Protein AF-A0A9C7SDF9-F1 (afdb_monomer_lite)

Structure (mmCIF, N/CA/C/O backbone):
data_AF-A0A9C7SDF9-F1
#
_entry.id   AF-A0A9C7SDF9-F1
#
loop_
_atom_site.group_PDB
_atom_site.id
_atom_site.type_symbol
_atom_site.label_atom_id
_atom_site.label_alt_id
_atom_site.label_comp_id
_atom_site.label_asym_id
_atom_site.label_entity_id
_atom_site.label_seq_id
_atom_site.pdbx_PDB_ins_code
_atom_site.Cartn_x
_atom_site.Cartn_y
_atom_site.Cartn_z
_atom_site.occupancy
_atom_site.B_iso_or_equiv
_atom_site.auth_seq_id
_atom_site.auth_comp_id
_atom_site.auth_asym_id
_atom_site.auth_atom_id
_atom_site.pdbx_PDB_model_num
ATOM 1 N N . MET A 1 1 ? -0.429 -31.902 -6.327 1.00 34.62 1 MET A N 1
ATOM 2 C CA . MET A 1 1 ? -0.977 -31.763 -4.962 1.00 34.62 1 MET A CA 1
ATOM 3 C C . MET A 1 1 ? 0.004 -30.921 -4.172 1.00 34.62 1 MET A C 1
ATOM 5 O O . MET A 1 1 ? 1.010 -31.463 -3.760 1.00 34.62 1 MET A O 1
ATOM 9 N N . ASN A 1 2 ? -0.241 -29.618 -4.047 1.00 29.20 2 ASN A N 1
ATOM 10 C CA . ASN A 1 2 ? 0.398 -28.769 -3.043 1.00 29.20 2 ASN A CA 1
ATOM 11 C C . ASN A 1 2 ? -0.718 -27.907 -2.462 1.00 29.20 2 ASN A C 1
ATOM 13 O O . ASN A 1 2 ? -1.191 -26.970 -3.102 1.00 29.20 2 ASN A O 1
ATOM 17 N N . SER A 1 3 ? -1.192 -28.321 -1.292 1.00 38.38 3 SER A N 1
ATOM 18 C CA . SER A 1 3 ? -2.072 -27.544 -0.436 1.00 38.38 3 SER A CA 1
ATOM 19 C C . SER A 1 3 ? -1.305 -26.312 0.042 1.00 38.38 3 SER A C 1
ATOM 21 O O . SER A 1 3 ? -0.422 -26.434 0.884 1.00 38.38 3 SER A O 1
ATOM 23 N N . SER A 1 4 ? -1.627 -25.133 -0.479 1.00 36.91 4 SER A N 1
ATOM 24 C CA . SER A 1 4 ? -1.441 -23.896 0.280 1.00 36.91 4 SER A CA 1
ATOM 25 C C . SER A 1 4 ? -2.820 -23.476 0.741 1.00 36.91 4 SER A C 1
ATOM 27 O O . SER A 1 4 ? -3.543 -22.778 0.036 1.00 36.91 4 SER A O 1
ATOM 29 N N . SER A 1 5 ? -3.202 -23.997 1.903 1.00 43.19 5 SER A N 1
ATOM 30 C CA . SER A 1 5 ? -4.326 -23.495 2.675 1.00 43.19 5 SER A CA 1
ATOM 31 C C . SER A 1 5 ? -4.078 -22.006 2.926 1.00 43.19 5 SER A C 1
ATOM 33 O O . SER A 1 5 ? -3.200 -21.652 3.707 1.00 43.19 5 SER A O 1
ATOM 35 N N . SER A 1 6 ? -4.796 -21.133 2.214 1.00 47.28 6 SER A N 1
ATOM 36 C CA . SER A 1 6 ? -4.956 -19.734 2.621 1.00 47.28 6 SER A CA 1
ATOM 37 C C . SER A 1 6 ? -5.864 -19.774 3.843 1.00 47.28 6 SER A C 1
ATOM 39 O O . SER A 1 6 ? -7.090 -19.743 3.729 1.00 47.28 6 SER A O 1
ATOM 41 N N . GLU A 1 7 ? -5.274 -20.025 5.008 1.00 53.09 7 GLU A N 1
ATOM 42 C CA . GLU A 1 7 ? -6.000 -19.984 6.269 1.00 53.09 7 GLU A CA 1
ATOM 43 C C . GLU A 1 7 ? -6.370 -18.524 6.516 1.00 53.09 7 GLU A C 1
ATOM 45 O O . GLU A 1 7 ? -5.522 -17.691 6.836 1.00 53.09 7 GLU A O 1
ATOM 50 N N . LYS A 1 8 ? -7.643 -18.197 6.274 1.00 59.53 8 LYS A N 1
ATOM 51 C CA . LYS A 1 8 ? -8.212 -16.912 6.668 1.00 59.53 8 LYS A CA 1
ATOM 52 C C . LYS A 1 8 ? -7.912 -16.692 8.146 1.00 59.53 8 LYS A C 1
ATOM 54 O O . LYS A 1 8 ? -8.152 -17.584 8.956 1.00 59.53 8 LYS A O 1
ATOM 59 N N . ILE A 1 9 ? -7.437 -15.497 8.481 1.00 61.38 9 ILE A N 1
ATOM 60 C CA . ILE A 1 9 ? -7.146 -15.138 9.870 1.00 61.38 9 ILE A CA 1
ATOM 61 C C . ILE A 1 9 ? -8.455 -15.030 10.667 1.00 61.38 9 ILE A C 1
ATOM 63 O O . ILE A 1 9 ? -8.559 -15.642 11.725 1.00 61.38 9 ILE A O 1
ATOM 67 N N . ALA A 1 10 ? -9.470 -14.364 10.098 1.00 63.19 10 ALA A N 1
ATOM 68 C CA . ALA A 1 10 ? -10.839 -14.364 10.600 1.00 63.19 10 ALA A CA 1
ATOM 69 C C . ALA A 1 10 ? -11.791 -14.930 9.542 1.00 63.19 10 ALA A C 1
ATOM 71 O O . ALA A 1 10 ? -11.832 -14.467 8.401 1.00 63.19 10 ALA A O 1
ATOM 72 N N . ASP A 1 11 ? -12.644 -15.886 9.907 1.00 65.50 11 ASP A N 1
ATOM 73 C CA . ASP A 1 11 ? -13.778 -16.260 9.052 1.00 65.50 11 ASP A CA 1
ATOM 74 C C . ASP A 1 11 ? -14.954 -15.295 9.289 1.00 65.50 11 ASP A C 1
ATOM 76 O O . ASP A 1 11 ? -15.972 -15.635 9.893 1.00 65.50 11 ASP A O 1
ATOM 80 N N . LEU A 1 12 ? -14.768 -14.032 8.891 1.00 69.38 12 LEU A N 1
ATOM 81 C CA . LEU A 1 12 ? -15.756 -12.958 9.040 1.00 69.38 12 LEU A CA 1
ATOM 82 C C . LEU A 1 12 ? -16.343 -12.581 7.674 1.00 69.38 12 LEU A C 1
ATOM 84 O O . LEU A 1 12 ? -15.624 -12.163 6.767 1.00 69.38 12 LEU A O 1
ATOM 88 N N . SER A 1 13 ? -17.665 -12.709 7.525 1.00 75.75 13 SER A N 1
ATOM 89 C CA . SER A 1 13 ? -18.387 -12.272 6.322 1.00 75.75 13 SER A CA 1
ATOM 90 C C . SER A 1 13 ? -18.689 -10.769 6.357 1.00 75.75 13 SER A C 1
ATOM 92 O O . SER A 1 13 ? -18.748 -10.160 7.429 1.00 75.75 13 SER A O 1
ATOM 94 N N . PHE A 1 14 ? -18.966 -10.165 5.197 1.00 78.81 14 PHE A N 1
ATOM 95 C CA . PHE A 1 14 ? -19.393 -8.760 5.121 1.00 78.81 14 PHE A CA 1
ATOM 96 C C . PHE A 1 14 ? -20.632 -8.462 5.978 1.00 78.81 14 PHE A C 1
ATOM 98 O O . PHE A 1 14 ? -20.685 -7.423 6.634 1.00 78.81 14 PHE A O 1
ATOM 105 N N . ASP A 1 15 ? -21.586 -9.392 6.053 1.00 81.50 15 ASP A N 1
ATOM 106 C CA . ASP A 1 15 ? -22.775 -9.240 6.899 1.00 81.50 15 ASP A CA 1
ATOM 107 C C . ASP A 1 15 ? -22.409 -9.127 8.380 1.00 81.50 15 ASP A C 1
ATOM 109 O O . ASP A 1 15 ? -22.979 -8.312 9.105 1.00 81.50 15 ASP A O 1
ATOM 113 N N . THR A 1 16 ? -21.410 -9.892 8.833 1.00 82.00 16 THR A N 1
ATOM 114 C CA . THR A 1 16 ? -20.935 -9.797 10.219 1.00 82.00 16 THR A CA 1
ATOM 115 C C . THR A 1 16 ? -20.231 -8.468 10.492 1.00 82.00 16 THR A C 1
ATOM 117 O O . THR A 1 16 ? -20.453 -7.881 11.552 1.00 82.00 16 THR A O 1
ATOM 120 N N . LEU A 1 17 ? -19.463 -7.935 9.535 1.00 84.44 17 LEU A N 1
ATOM 121 C CA . LEU A 1 17 ? -18.772 -6.643 9.664 1.00 84.44 17 LEU A CA 1
ATOM 122 C C . LEU A 1 17 ? -19.727 -5.446 9.722 1.00 84.44 17 LEU A C 1
ATOM 124 O O . LEU A 1 17 ? -19.402 -4.441 10.350 1.00 84.44 17 LEU A O 1
ATOM 128 N N . ASN A 1 18 ? -20.926 -5.574 9.150 1.00 86.31 18 ASN A N 1
ATOM 129 C CA . ASN A 1 18 ? -21.991 -4.573 9.272 1.00 86.31 18 ASN A CA 1
ATOM 130 C C . ASN A 1 18 ? -22.634 -4.534 10.671 1.00 86.31 18 ASN A C 1
ATOM 132 O O . ASN A 1 18 ? -23.515 -3.714 10.929 1.00 86.31 18 ASN A O 1
ATOM 136 N N . THR A 1 19 ? -22.197 -5.395 11.594 1.00 90.56 19 THR A N 1
ATOM 137 C CA . THR A 1 19 ? -22.640 -5.388 12.990 1.00 90.56 19 THR A CA 1
ATOM 138 C C . THR A 1 19 ? -21.538 -4.884 13.916 1.00 90.56 19 THR A C 1
ATOM 140 O O . THR A 1 19 ? -20.354 -5.153 13.721 1.00 90.56 19 THR A O 1
ATOM 143 N N . VAL A 1 20 ? -21.931 -4.220 15.006 1.00 91.06 20 VAL A N 1
ATOM 144 C CA . VAL A 1 20 ? -20.990 -3.774 16.051 1.00 91.06 20 VAL A CA 1
ATOM 145 C C . VAL A 1 20 ? -20.204 -4.951 16.639 1.00 91.06 20 VAL A C 1
ATOM 147 O O . VAL A 1 20 ? -19.027 -4.812 16.962 1.00 91.06 20 VAL A O 1
ATOM 150 N N . VAL A 1 21 ? -20.847 -6.113 16.788 1.00 89.56 21 VAL A N 1
ATOM 151 C CA . VAL A 1 21 ? -20.219 -7.316 17.350 1.00 89.56 21 VAL A CA 1
ATOM 152 C C . VAL A 1 21 ? -19.151 -7.859 16.405 1.00 89.56 21 VAL A C 1
ATOM 154 O O . VAL A 1 21 ? -18.030 -8.111 16.844 1.00 89.56 21 VAL A O 1
ATOM 157 N N . GLY A 1 22 ? -19.465 -7.994 15.115 1.00 88.50 22 GLY A N 1
ATOM 158 C CA . GLY A 1 22 ? -18.497 -8.477 14.134 1.00 88.50 22 GLY A CA 1
ATOM 159 C C . GLY A 1 22 ? -17.343 -7.503 13.928 1.00 88.50 22 GLY A C 1
ATOM 160 O O . GLY A 1 22 ? -16.199 -7.943 13.883 1.00 88.50 22 GLY A O 1
ATOM 161 N N . LEU A 1 23 ? -17.599 -6.189 13.924 1.00 89.06 23 LEU A N 1
ATOM 162 C CA . LEU A 1 23 ? -16.530 -5.192 13.831 1.00 89.06 23 LEU A CA 1
ATOM 163 C C . LEU A 1 23 ? -15.606 -5.213 15.058 1.00 89.06 23 LEU A C 1
ATOM 165 O O . LEU A 1 23 ? -14.392 -5.106 14.915 1.00 89.06 23 LEU A O 1
ATOM 169 N N . LYS A 1 24 ? -16.154 -5.407 16.266 1.00 91.00 24 LYS A N 1
ATOM 170 C CA . LYS A 1 24 ? -15.339 -5.593 17.479 1.00 91.00 24 LYS A CA 1
ATOM 171 C C . LYS A 1 24 ? -14.485 -6.853 17.410 1.00 91.00 24 LYS A C 1
ATOM 173 O O . LYS A 1 24 ? -13.327 -6.807 17.807 1.00 91.00 24 LYS A O 1
ATOM 178 N N . LYS A 1 25 ? -15.040 -7.962 16.914 1.00 89.75 25 LYS A N 1
ATOM 179 C CA . LYS A 1 25 ? -14.286 -9.208 16.739 1.00 89.75 25 LYS A CA 1
ATOM 180 C C . LYS A 1 25 ? -13.157 -9.027 15.719 1.00 89.75 25 LYS A C 1
ATOM 182 O O . LYS A 1 25 ? -12.026 -9.394 16.006 1.00 89.75 25 LYS A O 1
ATOM 187 N N . PHE A 1 26 ? -13.449 -8.391 14.584 1.00 90.50 26 PHE A N 1
ATOM 188 C CA . PHE A 1 26 ? -12.454 -8.051 13.564 1.00 90.50 26 PHE A CA 1
ATOM 189 C C . PHE A 1 26 ? -11.311 -7.209 14.141 1.00 90.50 26 PHE A C 1
ATOM 191 O O . PHE A 1 26 ? -10.141 -7.501 13.914 1.00 90.50 26 PHE A O 1
ATOM 198 N N . ASP A 1 27 ? -11.649 -6.189 14.931 1.00 92.38 27 ASP A N 1
ATOM 199 C CA . ASP A 1 27 ? -10.665 -5.335 15.591 1.00 92.38 27 ASP A CA 1
ATOM 200 C C . ASP A 1 27 ? -9.803 -6.098 16.608 1.00 92.38 27 ASP A C 1
ATOM 202 O O . ASP A 1 27 ? -8.591 -5.911 16.656 1.00 92.38 27 ASP A O 1
ATOM 206 N N . GLN A 1 28 ? -10.406 -6.986 17.401 1.00 92.88 28 GLN A N 1
ATOM 207 C CA . GLN A 1 28 ? -9.678 -7.817 18.364 1.00 92.88 28 GLN A CA 1
ATOM 208 C C . GLN A 1 28 ? -8.700 -8.772 17.681 1.00 92.88 28 GLN A C 1
ATOM 210 O O . GLN A 1 28 ? -7.567 -8.913 18.139 1.00 92.88 28 GLN A O 1
ATOM 215 N N . GLU A 1 29 ? -9.114 -9.399 16.583 1.00 92.38 29 GLU A N 1
ATOM 216 C CA . GLU A 1 29 ? -8.230 -10.268 15.809 1.00 92.38 29 GLU A CA 1
ATOM 217 C C . GLU A 1 29 ? -7.093 -9.474 15.161 1.00 92.38 29 GLU A C 1
ATOM 219 O O . GLU A 1 29 ? -5.937 -9.887 15.253 1.00 92.38 29 GLU A O 1
ATOM 224 N N . PHE A 1 30 ? -7.379 -8.287 14.615 1.00 94.00 30 PHE A N 1
ATOM 225 C CA . PHE A 1 30 ? -6.334 -7.389 14.123 1.00 94.00 30 PHE A CA 1
ATOM 226 C C . PHE A 1 30 ? -5.326 -7.024 15.221 1.00 94.00 30 PHE A C 1
ATOM 228 O O . PHE A 1 30 ? -4.120 -7.086 14.991 1.00 94.00 30 PHE A O 1
ATOM 235 N N . LEU A 1 31 ? -5.799 -6.668 16.420 1.00 95.31 31 LEU A N 1
ATOM 236 C CA . LEU A 1 31 ? -4.925 -6.342 17.548 1.00 95.31 31 LEU A CA 1
ATOM 237 C C . LEU A 1 31 ? -4.060 -7.534 17.969 1.00 95.31 31 LEU A C 1
ATOM 239 O O . LEU A 1 31 ? -2.886 -7.334 18.265 1.00 95.31 31 LEU A O 1
ATOM 243 N N . SER A 1 32 ? -4.604 -8.755 17.950 1.00 94.12 32 SER A N 1
ATOM 244 C CA . SER A 1 32 ? -3.841 -9.975 18.239 1.00 94.12 32 SER A CA 1
ATOM 245 C C . SER A 1 32 ? -2.714 -10.181 17.227 1.00 94.12 32 SER A C 1
ATOM 247 O O . SER A 1 32 ? -1.560 -10.343 17.614 1.00 94.12 32 SER A O 1
ATOM 249 N N . VAL A 1 33 ? -3.024 -10.089 15.930 1.00 93.00 33 VAL A N 1
ATOM 250 C CA . VAL A 1 33 ? -2.026 -10.219 14.855 1.00 93.00 33 VAL A CA 1
ATOM 251 C C . VAL A 1 33 ? -0.968 -9.123 14.949 1.00 93.00 33 VAL A C 1
ATOM 253 O O . VAL A 1 33 ? 0.225 -9.392 14.817 1.00 93.00 33 VAL A O 1
ATOM 256 N N . LEU A 1 34 ? -1.385 -7.878 15.195 1.00 95.75 34 LEU A N 1
ATOM 257 C CA . LEU A 1 34 ? -0.462 -6.757 15.327 1.00 95.75 34 LEU A CA 1
ATOM 258 C C . LEU A 1 34 ? 0.445 -6.926 16.548 1.00 95.75 34 LEU A C 1
ATOM 260 O O . LEU A 1 34 ? 1.627 -6.625 16.454 1.00 95.75 34 LEU A O 1
ATOM 264 N N . ALA A 1 35 ? -0.075 -7.427 17.670 1.00 95.56 35 ALA A N 1
ATOM 265 C CA . ALA A 1 35 ? 0.724 -7.694 18.862 1.00 95.56 35 ALA A CA 1
ATOM 266 C C . ALA A 1 35 ? 1.797 -8.766 18.623 1.00 95.56 35 ALA A C 1
ATOM 268 O O . ALA A 1 35 ? 2.888 -8.656 19.176 1.00 95.56 35 ALA A O 1
ATOM 269 N N . GLU A 1 36 ? 1.511 -9.776 17.798 1.00 93.81 36 GLU A N 1
ATOM 270 C CA . GLU A 1 36 ? 2.480 -10.814 17.426 1.00 93.81 36 GLU A CA 1
ATOM 271 C C . GLU A 1 36 ? 3.546 -10.304 16.447 1.00 93.81 36 GLU A C 1
ATOM 273 O O . GLU A 1 36 ? 4.716 -10.668 16.564 1.00 93.81 36 GLU A O 1
ATOM 278 N N . GLN A 1 37 ? 3.159 -9.460 15.487 1.00 93.19 37 GLN A N 1
ATOM 279 C CA . GLN A 1 37 ? 4.062 -8.959 14.446 1.00 93.19 37 GLN A CA 1
ATOM 280 C C . GLN A 1 37 ? 4.899 -7.759 14.895 1.00 93.19 37 GLN A C 1
ATOM 282 O O . GLN A 1 37 ? 6.093 -7.700 14.605 1.00 93.19 37 GLN A O 1
ATOM 287 N N . ASP A 1 38 ? 4.276 -6.796 15.573 1.00 95.00 38 ASP A N 1
ATOM 288 C CA . ASP A 1 38 ? 4.928 -5.599 16.098 1.00 95.00 38 ASP A CA 1
ATOM 289 C C . ASP A 1 38 ? 4.286 -5.157 17.433 1.00 95.00 38 ASP A C 1
ATOM 291 O O . ASP A 1 38 ? 3.362 -4.328 17.474 1.00 95.00 38 ASP A O 1
ATOM 295 N N . PRO A 1 39 ? 4.813 -5.663 18.565 1.00 95.00 39 PRO A N 1
ATOM 296 C CA . PRO A 1 39 ? 4.335 -5.304 19.898 1.00 95.00 39 PRO A CA 1
ATOM 297 C C . PRO A 1 39 ? 4.395 -3.797 20.196 1.00 95.00 39 PRO A C 1
ATOM 299 O O . PRO A 1 39 ? 3.587 -3.273 20.976 1.00 95.00 39 PRO A O 1
ATOM 302 N N . SER A 1 40 ? 5.356 -3.084 19.597 1.00 94.31 40 SER A N 1
ATOM 303 C CA . SER A 1 40 ? 5.539 -1.650 19.822 1.00 94.31 40 SER A CA 1
ATOM 304 C C . SER A 1 40 ? 4.423 -0.851 19.149 1.00 94.31 40 SER A C 1
ATOM 306 O O . SER A 1 40 ? 3.787 -0.001 19.779 1.00 94.31 40 SER A O 1
ATOM 308 N N . LEU A 1 41 ? 4.101 -1.206 17.906 1.00 95.12 41 LEU A N 1
ATOM 309 C CA . LEU A 1 41 ? 3.039 -0.598 17.112 1.00 95.12 41 LEU A CA 1
ATOM 310 C C . LEU A 1 41 ? 1.659 -0.912 17.691 1.00 95.12 41 LEU A C 1
ATOM 312 O O . LEU A 1 41 ? 0.812 -0.021 17.761 1.00 95.12 41 LEU A O 1
ATOM 316 N N . HIS A 1 42 ? 1.459 -2.130 18.203 1.00 96.75 42 HIS A N 1
ATOM 317 C CA . HIS A 1 42 ? 0.265 -2.494 18.966 1.00 96.75 42 HIS A CA 1
ATOM 318 C C . HIS A 1 42 ? 0.072 -1.594 20.198 1.00 96.75 42 HIS A C 1
ATOM 320 O O . HIS A 1 42 ? -1.005 -1.028 20.407 1.00 96.75 42 HIS A O 1
ATOM 326 N N . THR A 1 43 ? 1.126 -1.397 20.994 1.00 94.81 43 THR A N 1
ATOM 327 C CA . THR A 1 43 ? 1.075 -0.540 22.192 1.00 94.81 43 THR A CA 1
ATOM 328 C C . THR A 1 43 ? 0.786 0.918 21.830 1.00 94.81 43 THR A C 1
ATOM 330 O O . THR A 1 43 ? -0.038 1.575 22.480 1.00 94.81 43 THR A O 1
ATOM 333 N N . ASN A 1 44 ? 1.413 1.415 20.762 1.00 93.81 44 ASN A N 1
ATOM 334 C CA . ASN A 1 44 ? 1.176 2.757 20.236 1.00 93.81 44 ASN A CA 1
ATOM 335 C C . ASN A 1 44 ? -0.266 2.924 19.741 1.00 93.81 44 ASN A C 1
ATOM 337 O O . ASN A 1 44 ? -0.904 3.923 20.068 1.00 93.81 44 ASN A O 1
ATOM 341 N N . LEU A 1 45 ? -0.820 1.931 19.041 1.00 95.31 45 LEU A N 1
ATOM 342 C CA . LEU A 1 45 ? -2.205 1.946 18.569 1.00 95.31 45 LEU A CA 1
ATOM 343 C C . LEU A 1 45 ? -3.212 1.980 19.723 1.00 95.31 45 LEU A C 1
ATOM 345 O O . LEU A 1 45 ? -4.164 2.762 19.686 1.00 95.31 45 LEU A O 1
ATOM 349 N N . LEU A 1 46 ? -3.007 1.170 20.765 1.00 95.81 46 LEU A N 1
ATOM 350 C CA . LEU A 1 46 ? -3.865 1.196 21.951 1.00 95.81 46 LEU A CA 1
ATOM 351 C C . LEU A 1 46 ? -3.790 2.543 22.672 1.00 95.81 46 LEU A C 1
ATOM 353 O O . LEU A 1 46 ? -4.821 3.105 23.046 1.00 95.81 46 LEU A O 1
ATOM 357 N N . SER A 1 47 ? -2.582 3.078 22.834 1.00 93.50 47 SER A N 1
ATOM 358 C CA . SER A 1 47 ? -2.364 4.373 23.483 1.00 93.50 47 SER A CA 1
ATOM 359 C C . SER A 1 47 ? -3.001 5.511 22.682 1.00 93.50 47 SER A C 1
ATOM 361 O O . SER A 1 47 ? -3.650 6.382 23.264 1.00 93.50 47 SER A O 1
ATOM 363 N N .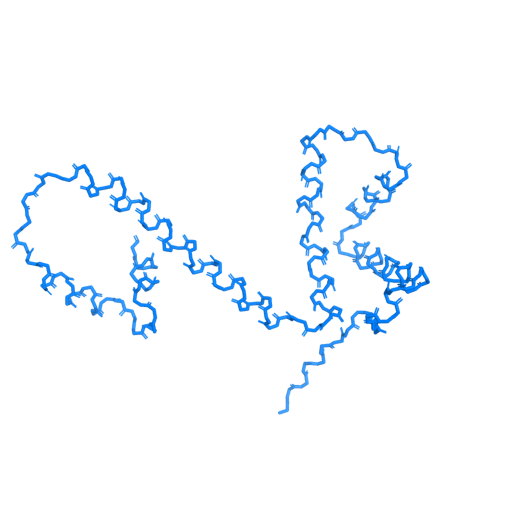 TYR A 1 48 ? -2.908 5.452 21.352 1.00 93.62 48 TYR A N 1
ATOM 364 C CA . TYR A 1 48 ? -3.561 6.378 20.431 1.00 93.62 48 TYR A CA 1
ATOM 365 C C . TYR A 1 48 ? -5.085 6.338 20.548 1.00 93.62 48 TYR A C 1
ATOM 367 O O . TYR A 1 48 ? -5.722 7.371 20.751 1.00 93.62 48 TYR A O 1
ATOM 375 N N . ARG A 1 49 ? -5.686 5.142 20.521 1.00 93.19 49 ARG A N 1
ATOM 376 C CA . ARG A 1 49 ? -7.144 4.965 20.667 1.00 93.19 49 ARG A CA 1
ATOM 377 C C . ARG A 1 49 ? -7.673 5.438 22.018 1.00 93.19 49 ARG A C 1
ATOM 379 O O . ARG A 1 49 ? -8.797 5.921 22.101 1.00 93.19 49 ARG A O 1
ATOM 386 N N . GLN A 1 50 ? -6.865 5.313 23.068 1.00 93.81 50 GLN A N 1
ATOM 387 C CA . GLN A 1 50 ? -7.188 5.796 24.411 1.00 93.81 50 GLN A CA 1
ATOM 388 C C . GLN A 1 50 ? -6.894 7.293 24.605 1.00 93.81 50 GLN A C 1
ATOM 390 O O . GLN A 1 50 ? -7.051 7.783 25.720 1.00 93.81 50 GLN A O 1
ATOM 395 N N . GLN A 1 51 ? -6.457 8.007 23.559 1.00 89.38 51 GLN A N 1
ATOM 396 C CA . GLN A 1 51 ? -6.064 9.422 23.613 1.00 89.38 51 GLN A CA 1
ATOM 397 C C . GLN A 1 51 ? -4.953 9.704 24.640 1.00 89.38 51 GLN A C 1
ATOM 399 O O . GLN A 1 51 ? -4.880 10.780 25.226 1.00 89.38 51 GLN A O 1
ATOM 404 N N . LYS A 1 52 ? -4.077 8.720 24.875 1.00 89.06 52 LYS A N 1
ATOM 405 C CA . LYS A 1 52 ? -2.932 8.828 25.793 1.00 89.06 52 LYS A CA 1
ATOM 406 C C . LYS A 1 52 ? -1.649 9.287 25.100 1.00 89.06 52 LYS A C 1
ATOM 408 O O . LYS A 1 52 ? -0.664 9.574 25.771 1.00 89.06 52 LYS A O 1
ATOM 413 N N . THR A 1 53 ? -1.645 9.338 23.771 1.00 84.50 53 THR A N 1
ATOM 414 C CA . THR A 1 53 ? -0.521 9.823 22.964 1.00 84.50 53 THR A CA 1
ATOM 415 C C . THR A 1 53 ? -0.749 11.264 22.539 1.00 84.50 53 THR A C 1
ATOM 417 O O . THR A 1 53 ? -1.805 11.579 21.994 1.00 84.50 53 THR A O 1
ATOM 420 N N . ASN A 1 54 ? 0.278 12.098 22.674 1.00 84.88 54 ASN A N 1
ATOM 421 C CA . ASN A 1 54 ? 0.320 13.433 22.084 1.00 84.88 54 ASN A CA 1
ATOM 422 C C . ASN A 1 54 ? 1.305 13.427 20.915 1.00 84.88 54 ASN A C 1
ATOM 424 O O . ASN A 1 54 ? 2.426 13.908 21.051 1.00 84.88 54 ASN A O 1
ATOM 428 N N . PHE A 1 55 ? 0.899 12.837 19.790 1.00 89.25 55 PHE A N 1
ATOM 429 C CA . PHE A 1 55 ? 1.701 12.896 18.573 1.00 89.25 55 PHE A CA 1
ATOM 430 C C . PHE A 1 55 ? 1.683 14.308 17.997 1.00 89.25 55 PHE A C 1
ATOM 432 O O . PHE A 1 55 ? 0.628 14.933 17.858 1.00 89.25 55 PHE A O 1
ATOM 439 N N . THR A 1 56 ? 2.849 14.787 17.592 1.00 93.12 56 THR A N 1
ATOM 440 C CA . THR A 1 56 ? 2.945 15.865 16.613 1.00 93.12 56 THR A CA 1
ATOM 441 C C . THR A 1 56 ? 2.383 15.401 15.265 1.00 93.12 56 THR A C 1
ATOM 443 O O . THR A 1 56 ? 2.227 14.208 15.001 1.00 93.12 56 THR A O 1
ATOM 446 N N . THR A 1 57 ? 2.103 16.340 14.360 1.00 90.31 57 THR A N 1
ATOM 447 C CA . THR A 1 57 ? 1.605 16.014 13.013 1.00 90.31 57 THR A CA 1
ATOM 448 C C . THR A 1 57 ? 2.535 15.065 12.251 1.00 90.31 57 THR A C 1
ATOM 450 O O . THR A 1 57 ? 2.062 14.199 11.517 1.00 90.31 57 THR A O 1
ATOM 453 N N . ILE A 1 58 ? 3.853 15.216 12.428 1.00 94.81 58 ILE A N 1
ATOM 454 C CA . ILE A 1 58 ? 4.856 14.379 11.759 1.00 94.81 58 ILE A CA 1
ATOM 455 C C . ILE A 1 58 ? 4.833 12.968 12.348 1.00 94.81 58 ILE A C 1
ATOM 457 O O . ILE A 1 58 ? 4.673 12.011 11.596 1.00 94.81 58 ILE A O 1
ATOM 461 N N . GLU A 1 59 ? 4.885 12.841 13.675 1.00 93.50 59 GLU A N 1
ATOM 462 C CA . GLU A 1 59 ? 4.850 11.538 14.354 1.00 93.50 59 GLU A CA 1
ATOM 463 C C . GLU A 1 59 ? 3.554 10.775 14.064 1.00 93.50 59 GLU A C 1
ATOM 465 O O . GLU A 1 59 ? 3.582 9.565 13.861 1.00 93.50 59 GLU A O 1
ATOM 470 N N . LEU A 1 60 ? 2.415 11.474 13.977 1.00 92.94 60 LEU A N 1
ATOM 471 C CA . LEU A 1 60 ? 1.151 10.852 13.586 1.00 92.94 60 LEU A CA 1
ATOM 472 C C . LEU A 1 60 ? 1.231 10.302 12.160 1.00 92.94 60 LEU A C 1
ATOM 474 O O . LEU A 1 60 ? 0.786 9.186 11.905 1.00 92.94 60 LEU A O 1
ATOM 478 N N . SER A 1 61 ? 1.800 11.068 11.227 1.00 95.38 61 SER A N 1
ATOM 479 C CA . SER A 1 61 ? 1.973 10.606 9.851 1.00 95.38 61 SER A CA 1
ATOM 480 C C . SER A 1 61 ? 2.901 9.394 9.778 1.00 95.38 61 SER A C 1
ATOM 482 O O . SER A 1 61 ? 2.588 8.442 9.070 1.00 95.38 61 SER A O 1
ATOM 484 N N . GLU A 1 62 ? 4.022 9.406 10.498 1.00 94.88 62 GLU A N 1
ATOM 485 C CA . GLU A 1 62 ? 4.959 8.278 10.557 1.00 94.88 62 GLU A CA 1
ATOM 486 C C . GLU A 1 62 ? 4.305 7.037 11.167 1.00 94.88 62 GLU A C 1
ATOM 488 O O . GLU A 1 62 ? 4.410 5.949 10.603 1.00 94.88 62 GLU A O 1
ATOM 493 N N . PHE A 1 63 ? 3.552 7.205 12.255 1.00 95.00 63 PHE A N 1
ATOM 494 C CA . PHE A 1 63 ? 2.780 6.135 12.880 1.00 95.00 63 PHE A CA 1
ATOM 495 C C . PHE A 1 63 ? 1.755 5.522 11.915 1.00 95.00 63 PHE A C 1
ATOM 497 O O . PHE A 1 63 ? 1.687 4.300 11.783 1.00 95.00 63 PHE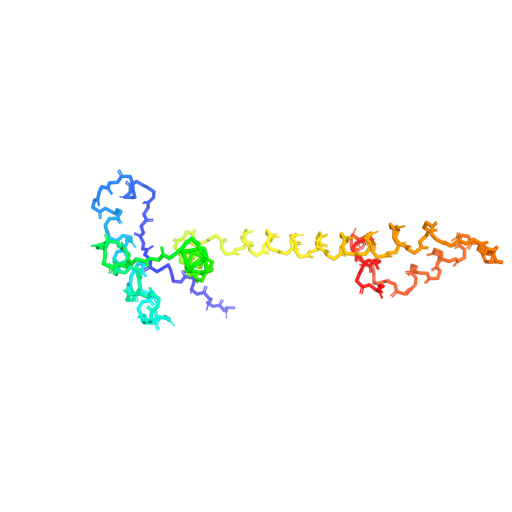 A O 1
ATOM 504 N N . LEU A 1 64 ? 0.985 6.348 11.198 1.00 94.62 64 LEU A N 1
ATOM 505 C CA . LEU A 1 64 ? 0.007 5.867 10.215 1.00 94.62 64 LEU A CA 1
ATOM 506 C C . LEU A 1 64 ? 0.679 5.126 9.052 1.00 94.62 64 LEU A C 1
ATOM 508 O O . LEU A 1 64 ? 0.177 4.091 8.614 1.00 94.62 64 LEU A O 1
ATOM 512 N N . LEU A 1 65 ? 1.822 5.626 8.574 1.00 95.25 65 LEU A N 1
ATOM 513 C CA . LEU A 1 65 ? 2.607 4.965 7.530 1.00 95.25 65 LEU A CA 1
ATOM 514 C C . LEU A 1 65 ? 3.174 3.625 8.004 1.00 95.25 65 LEU A C 1
ATOM 516 O O . LEU A 1 65 ? 3.188 2.674 7.227 1.00 95.25 65 LEU A O 1
ATOM 520 N N . ALA A 1 66 ? 3.606 3.536 9.261 1.00 94.75 66 ALA A N 1
ATOM 521 C CA . ALA A 1 66 ? 4.099 2.297 9.850 1.00 94.75 66 ALA A CA 1
ATOM 522 C C . ALA A 1 66 ? 2.970 1.275 10.079 1.00 94.75 66 ALA A C 1
ATOM 524 O O . ALA A 1 66 ? 3.177 0.081 9.896 1.00 94.75 66 ALA A O 1
ATOM 525 N N . LEU A 1 67 ? 1.758 1.731 10.415 1.00 9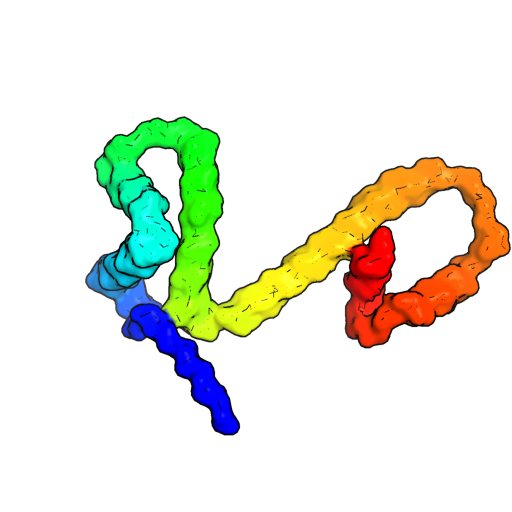5.31 67 LEU A N 1
ATOM 526 C CA . LEU A 1 67 ? 0.592 0.869 10.635 1.00 95.31 67 LEU A CA 1
ATOM 527 C C . LEU A 1 67 ? -0.016 0.330 9.327 1.00 95.31 67 LEU A C 1
ATOM 529 O O . LEU A 1 67 ? -0.548 -0.783 9.300 1.00 95.31 67 LEU A O 1
ATOM 533 N N . ALA A 1 68 ? 0.049 1.105 8.241 1.00 94.12 68 ALA A N 1
ATOM 534 C CA . 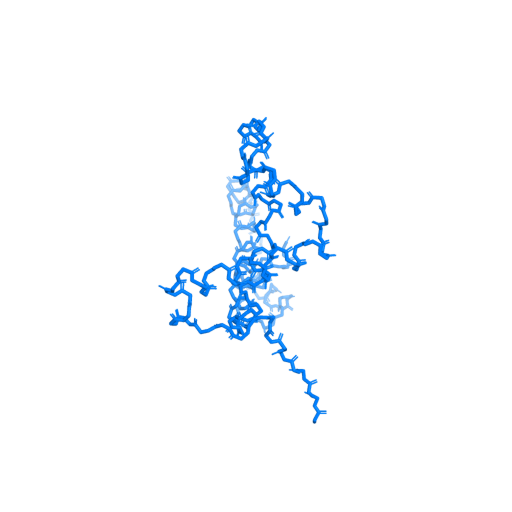ALA A 1 68 ? -0.624 0.790 6.980 1.00 94.12 68 ALA A CA 1
ATOM 535 C C . ALA A 1 68 ? -0.284 -0.601 6.393 1.00 94.12 68 ALA A C 1
ATOM 537 O O . ALA A 1 68 ? -1.225 -1.309 6.027 1.00 94.12 68 ALA A O 1
ATOM 538 N N . PRO A 1 69 ? 0.987 -1.058 6.347 1.00 92.00 69 PRO A N 1
ATOM 539 C CA . PRO A 1 69 ? 1.329 -2.388 5.838 1.00 92.00 69 PRO A CA 1
ATOM 540 C C . PRO A 1 69 ? 0.667 -3.531 6.614 1.00 92.00 69 PRO A C 1
ATOM 542 O O . PRO A 1 69 ? 0.265 -4.524 6.008 1.00 92.00 69 PRO A O 1
ATOM 545 N N . HIS A 1 70 ? 0.522 -3.392 7.937 1.00 93.12 70 HIS A N 1
ATOM 546 C CA . HIS A 1 70 ? -0.106 -4.410 8.782 1.00 93.12 70 HIS A CA 1
ATOM 547 C C . HIS A 1 70 ? -1.614 -4.490 8.537 1.00 93.12 70 HIS A C 1
ATOM 549 O O . HIS A 1 70 ? -2.159 -5.584 8.404 1.00 93.12 70 HIS A O 1
ATOM 555 N N . ILE A 1 71 ? -2.283 -3.337 8.418 1.00 92.25 71 ILE A N 1
ATOM 556 C CA . ILE A 1 71 ? -3.712 -3.282 8.078 1.00 92.25 71 ILE A CA 1
ATOM 557 C C . ILE A 1 71 ? -3.950 -3.879 6.689 1.00 92.25 71 ILE A C 1
ATOM 559 O O . ILE A 1 71 ? -4.856 -4.691 6.518 1.00 92.25 71 ILE A O 1
ATOM 563 N N . GLU A 1 72 ? -3.134 -3.502 5.701 1.00 90.56 72 GLU A N 1
ATOM 564 C CA . GLU A 1 72 ? -3.262 -4.016 4.337 1.00 90.56 72 GLU A CA 1
ATOM 565 C C . GLU A 1 72 ? -3.093 -5.540 4.310 1.00 90.56 72 GLU A C 1
ATOM 567 O O . GLU A 1 72 ? -3.942 -6.234 3.758 1.00 90.56 72 GLU A O 1
ATOM 572 N N . ALA A 1 73 ? -2.049 -6.074 4.953 1.00 88.50 73 ALA A N 1
ATOM 573 C CA . ALA A 1 73 ? -1.821 -7.515 5.029 1.00 88.50 73 ALA A CA 1
ATOM 574 C C . ALA A 1 73 ? -2.983 -8.251 5.714 1.00 88.50 73 ALA A C 1
ATOM 576 O O . ALA A 1 73 ? -3.437 -9.276 5.207 1.00 88.50 73 ALA A O 1
ATOM 577 N N . PHE A 1 74 ? -3.495 -7.712 6.824 1.00 89.62 74 PHE A N 1
ATOM 578 C CA . PHE A 1 74 ? -4.612 -8.304 7.557 1.00 89.62 74 PHE A CA 1
ATOM 579 C C . PHE A 1 74 ? -5.893 -8.360 6.715 1.00 89.62 74 PHE A C 1
ATOM 581 O O . PHE A 1 74 ? -6.508 -9.418 6.604 1.00 89.62 74 PHE A O 1
ATOM 588 N N . ILE A 1 75 ? -6.265 -7.255 6.059 1.00 88.06 75 ILE A N 1
ATOM 589 C CA . ILE A 1 75 ? -7.439 -7.204 5.173 1.00 88.06 75 ILE A CA 1
ATOM 590 C C . ILE A 1 75 ? -7.271 -8.192 4.017 1.00 88.06 75 ILE A C 1
ATOM 592 O O . ILE A 1 75 ? -8.183 -8.961 3.718 1.00 88.06 75 ILE A O 1
ATOM 596 N N . VAL A 1 76 ? -6.102 -8.194 3.378 1.00 86.69 76 VAL A N 1
ATOM 597 C CA . VAL A 1 76 ? -5.833 -9.050 2.222 1.00 86.69 76 VAL A CA 1
ATOM 598 C C . VAL A 1 76 ? -6.003 -10.530 2.564 1.00 86.69 76 VAL A C 1
ATOM 600 O O . VAL A 1 76 ? -6.695 -11.234 1.830 1.00 86.69 76 VAL A O 1
ATOM 603 N N . LEU A 1 77 ? -5.437 -10.965 3.693 1.00 83.94 77 LEU A N 1
ATOM 604 C CA . LEU A 1 77 ? -5.539 -12.345 4.176 1.00 83.94 77 LEU A CA 1
ATOM 605 C C . LEU A 1 77 ? -6.961 -12.702 4.625 1.00 83.94 77 LEU A C 1
ATOM 607 O O . LEU A 1 77 ? -7.431 -13.814 4.395 1.00 83.94 77 LEU A O 1
ATOM 611 N N . ASN A 1 78 ? -7.678 -11.762 5.244 1.00 84.00 78 ASN A N 1
ATOM 612 C CA . ASN A 1 78 ? -9.038 -12.000 5.719 1.00 84.00 78 ASN A CA 1
ATOM 613 C C . ASN A 1 78 ? -10.036 -12.235 4.573 1.00 84.00 78 ASN A C 1
ATOM 615 O O . ASN A 1 78 ? -10.941 -13.062 4.681 1.00 84.00 78 ASN A O 1
ATOM 619 N N . PHE A 1 79 ? -9.876 -11.504 3.468 1.00 82.62 79 PHE A N 1
ATOM 620 C CA . PHE A 1 79 ? -10.791 -11.574 2.327 1.00 82.62 79 PHE A CA 1
ATOM 621 C C . PHE A 1 79 ? -10.298 -12.461 1.181 1.00 82.62 79 PHE A C 1
ATOM 623 O O . PHE A 1 79 ? -11.038 -12.639 0.215 1.00 82.62 79 PHE A O 1
ATOM 630 N N . GLY A 1 80 ? -9.095 -13.035 1.278 1.00 80.69 80 GLY A N 1
ATOM 631 C CA . GLY A 1 80 ? -8.545 -13.901 0.234 1.00 80.69 80 GLY A CA 1
ATOM 632 C C . GLY A 1 80 ? -8.304 -13.165 -1.090 1.00 80.69 80 GLY A C 1
ATOM 633 O O . GLY A 1 80 ? -8.540 -13.724 -2.160 1.00 80.69 80 GLY A O 1
ATOM 634 N N . ILE A 1 81 ? -7.910 -11.887 -1.016 1.00 81.19 81 ILE A N 1
ATOM 635 C CA . ILE A 1 81 ? -7.675 -11.003 -2.177 1.00 81.19 81 ILE A CA 1
ATOM 636 C C . ILE A 1 81 ? -6.176 -10.826 -2.473 1.00 81.19 81 ILE A C 1
ATOM 638 O O . ILE A 1 81 ? -5.720 -9.786 -2.972 1.00 81.19 81 ILE A O 1
ATOM 642 N N . GLU A 1 82 ? -5.361 -11.822 -2.116 1.00 78.62 82 GLU A N 1
ATOM 643 C CA . GLU A 1 82 ? -3.907 -11.789 -2.275 1.00 78.62 82 GLU A CA 1
ATOM 644 C C . GLU A 1 82 ? -3.515 -11.652 -3.746 1.00 78.62 82 GLU A C 1
ATOM 646 O O . GLU A 1 82 ? -2.548 -10.958 -4.072 1.00 78.62 82 GLU A O 1
ATOM 651 N N . ASN A 1 83 ? -4.250 -12.311 -4.642 1.00 72.12 83 ASN A N 1
ATOM 652 C CA . ASN A 1 83 ? -3.925 -12.369 -6.064 1.00 72.12 83 ASN A CA 1
ATOM 653 C C . ASN A 1 83 ? -4.193 -11.030 -6.757 1.00 72.12 83 ASN A C 1
ATOM 655 O O . ASN A 1 83 ? -3.332 -10.519 -7.477 1.00 72.12 83 ASN A O 1
ATOM 659 N N . GLU A 1 84 ? -5.339 -10.417 -6.483 1.00 76.44 84 GLU A N 1
ATOM 660 C CA . GLU A 1 84 ? -5.740 -9.105 -6.981 1.00 76.44 84 GLU A CA 1
ATOM 661 C C . GLU A 1 84 ? -4.800 -8.021 -6.452 1.00 76.44 84 GLU A C 1
ATOM 663 O O . GLU A 1 84 ? -4.342 -7.161 -7.212 1.00 76.44 84 GLU A O 1
ATOM 668 N N . THR A 1 85 ? -4.436 -8.103 -5.169 1.00 72.75 85 THR A N 1
ATOM 669 C CA . THR A 1 85 ? -3.493 -7.167 -4.546 1.00 72.75 85 THR A CA 1
ATOM 670 C C . THR A 1 85 ? -2.093 -7.311 -5.137 1.00 72.75 85 THR A C 1
ATOM 672 O O . THR A 1 85 ? -1.467 -6.309 -5.490 1.00 72.75 85 THR A O 1
ATOM 675 N N . LYS A 1 86 ? -1.599 -8.540 -5.339 1.00 76.00 86 LYS A N 1
ATOM 676 C CA . LYS A 1 86 ? -0.317 -8.788 -6.020 1.00 76.00 86 LYS A CA 1
ATOM 677 C C . LYS A 1 86 ? -0.327 -8.258 -7.452 1.00 76.00 86 LYS A C 1
ATOM 679 O O . LYS A 1 86 ? 0.631 -7.603 -7.860 1.00 76.00 86 LYS A O 1
ATOM 684 N N . ALA A 1 87 ? -1.404 -8.491 -8.200 1.00 76.25 87 ALA A N 1
ATOM 685 C CA . ALA A 1 87 ? -1.550 -7.976 -9.558 1.00 76.25 87 ALA A CA 1
ATOM 686 C C . ALA A 1 87 ? -1.577 -6.438 -9.586 1.00 76.25 87 ALA A C 1
ATOM 688 O O . ALA A 1 87 ? -0.935 -5.819 -10.435 1.00 76.25 87 ALA A O 1
ATOM 689 N N . SER A 1 88 ? -2.273 -5.806 -8.636 1.00 77.38 88 SER A N 1
ATOM 690 C CA . SER A 1 88 ? -2.307 -4.347 -8.483 1.00 77.38 88 SER A CA 1
ATOM 691 C C . SER A 1 88 ? -0.924 -3.772 -8.163 1.00 77.38 88 SER A C 1
ATOM 693 O O . SER A 1 88 ? -0.435 -2.896 -8.876 1.00 77.38 88 SER A O 1
ATOM 695 N N . ARG A 1 89 ? -0.228 -4.338 -7.170 1.00 79.19 89 ARG A N 1
ATOM 696 C CA . ARG A 1 89 ? 1.139 -3.936 -6.806 1.00 79.19 89 ARG A CA 1
ATOM 697 C C . ARG A 1 89 ? 2.104 -4.082 -7.981 1.00 79.19 89 ARG A C 1
ATOM 699 O O . ARG A 1 89 ? 2.866 -3.160 -8.251 1.00 79.19 89 ARG A O 1
ATOM 706 N N . 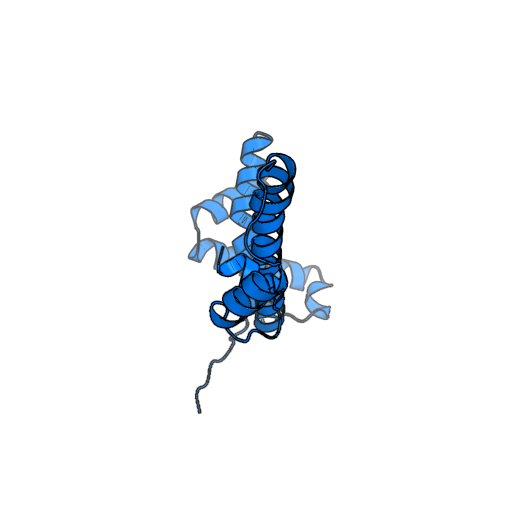LYS A 1 90 ? 2.024 -5.191 -8.725 1.00 79.81 90 LYS A N 1
ATOM 707 C CA . LYS A 1 90 ? 2.838 -5.413 -9.928 1.00 79.81 90 LYS A CA 1
ATOM 708 C C . LYS A 1 90 ? 2.613 -4.318 -10.975 1.00 79.81 90 LYS A C 1
ATOM 710 O O . LYS A 1 90 ? 3.587 -3.794 -11.508 1.00 79.81 90 LYS A O 1
ATOM 715 N N . ARG A 1 91 ? 1.358 -3.928 -11.229 1.00 79.44 91 ARG A N 1
ATOM 716 C CA . ARG A 1 91 ? 1.033 -2.814 -12.141 1.00 79.44 91 ARG A CA 1
ATOM 717 C C . ARG A 1 91 ? 1.666 -1.502 -11.678 1.00 79.44 91 ARG A C 1
ATOM 719 O O . ARG A 1 91 ? 2.367 -0.871 -12.459 1.00 79.44 91 ARG A O 1
ATOM 726 N N . ILE A 1 92 ? 1.526 -1.159 -10.398 1.00 82.06 92 ILE A N 1
ATOM 727 C CA . ILE A 1 92 ? 2.116 0.062 -9.824 1.00 82.06 92 ILE A CA 1
ATOM 728 C C . ILE A 1 92 ? 3.648 0.056 -9.949 1.00 82.06 92 ILE A C 1
ATOM 730 O O . ILE A 1 92 ? 4.253 1.064 -10.314 1.00 82.06 92 ILE A O 1
ATOM 734 N N . THR A 1 93 ? 4.305 -1.071 -9.657 1.00 80.81 93 THR A N 1
ATOM 735 C CA . THR A 1 93 ? 5.764 -1.193 -9.801 1.00 80.81 93 THR A CA 1
ATOM 736 C C . THR A 1 93 ? 6.203 -1.003 -11.251 1.00 80.81 93 THR A C 1
ATOM 738 O O . THR A 1 93 ? 7.164 -0.272 -11.502 1.00 80.81 93 THR A O 1
ATOM 741 N N . ASN A 1 94 ? 5.482 -1.608 -12.195 1.00 84.00 94 ASN A N 1
ATOM 742 C CA . ASN A 1 94 ? 5.754 -1.467 -13.621 1.00 84.00 94 ASN A CA 1
ATOM 743 C C . ASN A 1 94 ? 5.602 -0.005 -14.077 1.00 84.00 94 ASN A C 1
ATOM 745 O O . ASN A 1 94 ? 6.513 0.552 -14.687 1.00 84.00 94 ASN A O 1
ATOM 749 N N . GLU A 1 95 ? 4.506 0.658 -13.703 1.00 84.75 95 GLU A N 1
ATOM 750 C CA . GLU A 1 95 ? 4.277 2.073 -14.023 1.00 84.75 95 GLU A CA 1
ATOM 751 C C . GLU A 1 95 ? 5.351 2.992 -13.426 1.00 84.75 95 GLU A C 1
ATOM 753 O O . GLU A 1 95 ? 5.798 3.944 -14.073 1.00 84.75 95 GLU A O 1
ATOM 758 N N . LYS A 1 96 ? 5.821 2.698 -12.207 1.00 85.62 96 LYS A N 1
ATOM 759 C CA . LYS A 1 96 ? 6.891 3.466 -11.560 1.00 85.62 96 LYS A CA 1
ATOM 760 C C . LYS A 1 96 ? 8.191 3.414 -12.363 1.00 85.62 96 LYS A C 1
ATOM 762 O O . LYS A 1 96 ? 8.834 4.456 -12.510 1.00 85.62 96 LYS A O 1
ATOM 767 N N . ALA A 1 97 ? 8.569 2.247 -12.888 1.00 84.75 97 ALA A N 1
ATOM 768 C CA . ALA A 1 97 ? 9.756 2.100 -13.734 1.00 84.75 97 ALA A CA 1
ATOM 769 C C . ALA A 1 97 ? 9.650 2.979 -14.992 1.00 84.75 97 ALA A C 1
ATOM 771 O O . ALA A 1 97 ? 10.535 3.796 -15.263 1.00 84.75 97 ALA A O 1
ATOM 772 N N . ILE A 1 98 ? 8.501 2.925 -15.673 1.00 86.31 98 ILE A N 1
ATOM 773 C CA . ILE A 1 98 ? 8.214 3.741 -16.860 1.00 86.31 98 ILE A CA 1
ATOM 774 C C . ILE A 1 98 ? 8.284 5.238 -16.531 1.00 86.31 98 ILE A C 1
ATOM 776 O O . ILE A 1 98 ? 8.914 6.018 -17.251 1.00 86.31 98 ILE A O 1
ATOM 780 N N . HIS A 1 99 ? 7.674 5.668 -15.425 1.00 87.44 99 HIS A N 1
ATOM 781 C CA . HIS A 1 99 ? 7.673 7.074 -15.027 1.00 87.44 99 HIS A CA 1
ATOM 782 C C . HIS A 1 99 ? 9.086 7.588 -14.700 1.00 87.44 99 HIS A C 1
ATOM 784 O O . HIS A 1 99 ? 9.455 8.703 -15.088 1.00 87.44 99 HIS A O 1
ATOM 790 N N . VAL A 1 100 ? 9.903 6.787 -14.006 1.00 87.12 100 VAL A N 1
ATOM 791 C CA . VAL A 1 100 ? 11.304 7.127 -13.711 1.00 87.12 100 VAL A CA 1
ATOM 792 C C . VAL A 1 100 ? 12.102 7.280 -15.004 1.00 87.12 100 VAL A C 1
ATOM 794 O O . VAL A 1 100 ? 12.773 8.303 -15.174 1.00 87.12 100 VAL A O 1
ATOM 797 N N . PHE A 1 101 ? 11.967 6.338 -15.938 1.00 87.56 101 PHE A N 1
ATOM 798 C CA . PHE A 1 101 ? 12.612 6.407 -17.247 1.00 87.56 101 PHE A CA 1
ATOM 799 C C . PHE A 1 101 ? 12.227 7.686 -18.011 1.00 87.56 101 PHE A C 1
ATOM 801 O O . PHE A 1 101 ? 13.102 8.466 -18.406 1.00 87.56 101 PHE A O 1
ATOM 808 N N . LYS A 1 102 ? 10.921 7.980 -18.135 1.00 86.75 102 LYS A N 1
ATOM 809 C CA . LYS A 1 102 ? 10.414 9.192 -18.812 1.00 86.75 102 LYS A CA 1
ATOM 810 C C . LYS A 1 102 ? 10.978 10.470 -18.175 1.00 86.75 102 LYS A C 1
ATOM 812 O O . LYS A 1 102 ? 11.399 11.392 -18.880 1.00 86.75 102 LYS A O 1
ATOM 817 N N . LYS A 1 103 ? 11.059 10.529 -16.843 1.00 87.19 103 LYS A N 1
ATOM 818 C CA . LYS A 1 103 ? 11.637 11.675 -16.124 1.00 87.19 103 LYS A CA 1
ATOM 819 C C . LYS A 1 103 ? 13.139 11.842 -16.386 1.00 87.19 103 LYS A C 1
ATOM 821 O O . LYS A 1 103 ? 13.602 12.971 -16.555 1.00 87.19 103 LYS A O 1
ATOM 826 N N . GLN A 1 104 ? 13.912 10.757 -16.408 1.00 84.06 104 GLN A N 1
ATOM 827 C CA . GLN A 1 104 ? 15.371 10.833 -16.557 1.00 84.06 104 GLN A CA 1
ATOM 828 C C . GLN A 1 104 ? 15.808 11.072 -18.004 1.00 84.06 104 GLN A C 1
ATOM 830 O O . GLN A 1 104 ? 16.610 11.969 -18.266 1.00 84.06 104 GLN A O 1
ATOM 835 N N . PHE A 1 105 ? 15.267 10.322 -18.957 1.00 81.88 105 PHE A N 1
ATOM 836 C CA . PHE A 1 105 ? 15.749 10.369 -20.335 1.00 81.88 105 PHE A CA 1
ATOM 837 C C . PHE A 1 105 ? 15.000 11.395 -21.174 1.00 81.88 105 PHE A C 1
ATOM 839 O O . PHE A 1 105 ? 15.630 12.244 -21.802 1.00 81.88 105 PHE A O 1
ATOM 846 N N . ILE A 1 106 ? 13.667 11.403 -21.124 1.00 79.31 106 ILE A N 1
ATOM 847 C CA . ILE A 1 106 ? 12.877 12.318 -21.954 1.00 79.31 106 ILE A CA 1
ATOM 848 C C . ILE A 1 106 ? 12.954 13.730 -21.376 1.00 79.31 106 ILE A C 1
ATOM 850 O O . ILE A 1 106 ? 13.429 14.654 -22.034 1.00 79.31 106 ILE A O 1
ATOM 854 N N . GLN A 1 107 ? 12.546 13.920 -20.123 1.00 78.69 107 GLN A N 1
ATOM 855 C CA . GLN A 1 107 ? 12.408 15.276 -19.585 1.00 78.69 107 GLN A CA 1
ATOM 856 C C . GLN A 1 107 ? 13.754 15.959 -19.311 1.00 78.69 107 GLN A C 1
ATOM 858 O O . GLN A 1 107 ? 13.870 17.167 -19.514 1.00 78.69 107 GLN A O 1
ATOM 863 N N . ARG A 1 108 ? 14.774 15.220 -18.854 1.00 80.31 108 ARG A N 1
ATOM 864 C CA . ARG A 1 108 ? 16.067 15.817 -18.473 1.00 80.31 108 ARG A CA 1
ATOM 865 C C . ARG A 1 108 ? 17.126 15.739 -19.568 1.00 80.31 108 ARG A C 1
ATOM 867 O O . ARG A 1 108 ? 17.811 16.737 -19.788 1.00 80.31 108 ARG A O 1
ATOM 874 N N . ARG A 1 109 ? 17.283 14.584 -20.223 1.00 80.94 109 ARG A N 1
ATOM 875 C CA . ARG A 1 109 ? 18.413 14.316 -21.128 1.00 80.94 109 ARG A CA 1
ATOM 876 C C . ARG A 1 109 ? 18.120 14.735 -22.569 1.00 80.94 109 ARG A C 1
ATOM 878 O O . ARG A 1 109 ? 18.899 15.502 -23.124 1.00 80.94 109 ARG A O 1
ATOM 885 N N . SER A 1 110 ? 16.968 14.351 -23.125 1.00 79.88 110 SER A N 1
ATOM 886 C CA . SER A 1 110 ? 16.597 14.687 -24.511 1.00 79.88 110 SER A CA 1
ATOM 887 C C . SER A 1 110 ? 16.455 16.197 -24.724 1.00 79.88 110 SER A C 1
ATOM 889 O O . SER A 1 110 ? 17.024 16.745 -25.658 1.00 79.88 110 SER A O 1
ATOM 891 N N . ARG A 1 111 ? 15.815 16.910 -23.783 1.00 76.94 111 ARG A N 1
ATOM 892 C CA . ARG A 1 111 ? 15.644 18.373 -23.856 1.00 76.94 111 ARG A CA 1
ATOM 893 C C . ARG A 1 111 ? 16.959 19.155 -23.884 1.00 76.94 111 ARG A C 1
ATOM 895 O O . ARG A 1 111 ? 16.973 20.299 -24.328 1.00 76.94 111 ARG A O 1
ATOM 902 N N . ARG A 1 112 ? 18.037 18.584 -23.342 1.00 79.81 112 ARG A N 1
ATOM 903 C CA . ARG A 1 112 ? 19.365 19.216 -23.278 1.00 79.81 112 ARG A CA 1
ATOM 904 C C . ARG A 1 112 ? 20.299 18.736 -24.384 1.00 79.81 112 ARG A C 1
ATOM 906 O O . ARG A 1 112 ? 21.378 19.301 -24.534 1.00 79.81 112 ARG A O 1
ATOM 913 N N . TYR A 1 113 ? 19.907 17.709 -25.131 1.00 81.69 113 TYR A N 1
ATOM 914 C CA . TYR A 1 113 ? 20.714 17.162 -26.204 1.00 81.69 113 TYR A CA 1
ATOM 915 C C . TYR A 1 113 ? 20.611 18.059 -27.442 1.00 81.69 113 TYR A C 1
ATOM 917 O O . TYR A 1 113 ? 19.518 18.432 -27.862 1.00 81.69 113 TYR A O 1
ATOM 925 N N . ARG A 1 114 ? 21.764 18.439 -27.993 1.00 81.19 114 ARG A N 1
ATOM 926 C CA . ARG A 1 114 ? 21.886 19.254 -29.215 1.00 81.19 114 ARG A CA 1
ATOM 927 C C . ARG A 1 114 ? 22.881 18.663 -30.217 1.00 81.19 114 ARG A C 1
ATOM 929 O O . ARG A 1 114 ? 23.334 19.374 -31.103 1.00 81.19 114 ARG A O 1
ATOM 936 N N . GLY A 1 115 ? 23.273 17.406 -30.020 1.00 81.50 115 GLY A N 1
ATOM 937 C CA . GLY A 1 115 ? 24.164 16.714 -30.944 1.00 81.50 115 GLY A CA 1
ATOM 938 C C . GLY A 1 115 ? 23.416 16.273 -32.197 1.00 81.50 115 GLY A C 1
ATOM 939 O O . GLY A 1 115 ? 22.212 16.017 -32.145 1.00 81.50 115 GLY A O 1
ATOM 940 N N . GLU A 1 116 ? 24.137 16.178 -33.306 1.00 80.56 116 GLU A N 1
ATOM 941 C CA . GLU A 1 116 ? 23.679 15.421 -34.468 1.00 80.56 116 GLU A CA 1
ATOM 942 C C . GLU A 1 116 ? 23.816 13.923 -34.164 1.00 80.56 116 GLU A C 1
ATOM 944 O O . GLU A 1 116 ? 24.722 13.507 -33.437 1.00 80.56 116 GLU A O 1
ATOM 949 N N . MET A 1 117 ? 22.878 13.118 -34.665 1.00 78.75 117 MET A N 1
ATOM 950 C CA . MET A 1 117 ? 22.943 11.663 -34.545 1.00 78.75 117 MET A CA 1
ATOM 951 C C . MET A 1 117 ? 23.270 11.067 -35.908 1.00 78.75 117 MET A C 1
ATOM 953 O O . MET A 1 117 ? 22.473 11.188 -36.833 1.00 78.75 117 MET A O 1
ATOM 957 N N . ASP A 1 118 ? 24.417 10.396 -35.995 1.00 85.06 118 ASP A N 1
ATOM 958 C CA . ASP A 1 118 ? 24.864 9.697 -37.209 1.00 85.06 118 ASP A CA 1
ATOM 959 C C . ASP A 1 118 ? 24.095 8.392 -37.467 1.00 85.06 118 ASP A C 1
ATOM 961 O O . ASP A 1 118 ? 24.115 7.865 -38.576 1.00 85.06 118 ASP A O 1
ATOM 965 N N . ILE A 1 119 ? 23.419 7.857 -36.445 1.00 87.56 119 ILE A N 1
ATOM 966 C CA . ILE A 1 119 ? 22.693 6.585 -36.514 1.00 87.56 119 ILE A CA 1
ATOM 967 C C . ILE A 1 119 ? 21.202 6.862 -36.691 1.00 87.56 119 ILE A C 1
ATOM 969 O O . ILE A 1 119 ? 20.619 7.690 -35.981 1.00 87.56 119 ILE A O 1
ATOM 973 N N . SER A 1 120 ? 20.565 6.138 -37.612 1.00 90.56 120 SER A N 1
ATOM 974 C CA . SER A 1 120 ? 19.132 6.279 -37.861 1.00 90.56 120 SER A CA 1
ATOM 975 C C . SER A 1 120 ? 18.285 5.743 -36.699 1.00 90.56 120 SER A C 1
ATOM 977 O O . SER A 1 120 ? 18.665 4.806 -35.992 1.00 90.56 120 SER A O 1
ATOM 979 N N . TYR A 1 121 ? 17.076 6.291 -36.530 1.00 86.19 121 TYR A N 1
ATOM 980 C CA . TYR A 1 121 ? 16.116 5.775 -35.545 1.00 86.19 121 TYR A CA 1
ATOM 981 C C . TYR A 1 121 ? 15.819 4.285 -35.761 1.00 86.19 121 TYR A C 1
ATOM 983 O O . TYR A 1 121 ? 15.747 3.531 -34.799 1.00 86.19 121 TYR A O 1
ATOM 991 N N . THR A 1 122 ? 15.690 3.851 -37.015 1.00 90.19 122 THR A N 1
ATOM 992 C CA . THR A 1 122 ? 15.396 2.459 -37.376 1.00 90.19 122 THR A CA 1
ATOM 993 C C . THR A 1 122 ? 16.487 1.488 -36.939 1.00 90.19 122 THR A C 1
ATOM 995 O O . THR A 1 122 ? 16.176 0.407 -36.449 1.00 90.19 122 THR A O 1
ATOM 998 N N . GLU A 1 123 ? 17.759 1.868 -37.071 1.00 91.38 123 GLU A N 1
ATOM 999 C CA . GLU A 1 123 ? 18.881 1.036 -36.621 1.00 91.38 123 GLU A CA 1
ATOM 1000 C C . GLU A 1 123 ? 18.943 0.966 -35.094 1.00 91.38 123 GLU A C 1
ATOM 1002 O O . GLU A 1 123 ? 19.126 -0.115 -34.534 1.00 91.38 123 GLU A O 1
ATOM 1007 N N . LEU A 1 124 ? 18.724 2.097 -34.414 1.00 88.75 124 LEU A N 1
ATOM 1008 C CA . LEU A 1 124 ? 18.677 2.148 -32.952 1.00 88.75 124 LEU A CA 1
ATOM 1009 C C . LEU A 1 124 ? 17.496 1.354 -32.384 1.00 88.75 124 LEU A C 1
ATOM 1011 O O . LEU A 1 124 ? 17.661 0.643 -31.395 1.00 88.75 124 LEU A O 1
ATOM 1015 N N . ASP A 1 125 ? 16.318 1.449 -33.000 1.00 87.94 125 ASP A N 1
ATOM 1016 C CA . ASP A 1 125 ? 15.115 0.738 -32.565 1.00 87.94 125 ASP A CA 1
ATOM 1017 C C . ASP A 1 125 ? 15.237 -0.776 -32.793 1.00 87.94 125 ASP A C 1
ATOM 1019 O O . ASP A 1 125 ? 14.840 -1.565 -31.931 1.00 87.94 125 ASP A O 1
ATOM 1023 N N . LEU A 1 126 ? 15.859 -1.198 -33.900 1.00 90.00 126 LEU A N 1
ATOM 1024 C CA . LEU A 1 126 ? 16.156 -2.607 -34.162 1.00 90.00 126 LEU A CA 1
ATOM 1025 C C . LEU A 1 126 ? 17.178 -3.156 -33.162 1.00 90.00 126 LEU A C 1
ATOM 1027 O O . LEU A 1 126 ? 16.952 -4.220 -32.586 1.00 90.00 126 LEU A O 1
ATOM 1031 N N . TRP A 1 127 ? 18.270 -2.425 -32.924 1.00 91.69 127 TRP A N 1
ATOM 1032 C CA . TRP A 1 127 ? 19.263 -2.794 -31.917 1.00 91.69 127 TRP A CA 1
ATOM 1033 C C . TRP A 1 127 ? 18.625 -2.908 -30.528 1.00 91.69 127 TRP A C 1
ATOM 1035 O O . TRP A 1 127 ? 18.785 -3.930 -29.865 1.00 91.69 127 TRP A O 1
ATOM 1045 N N . LEU A 1 128 ? 17.833 -1.916 -30.108 1.00 89.44 128 LEU A N 1
ATOM 1046 C CA . LEU A 1 128 ? 17.159 -1.931 -28.809 1.00 89.44 128 LEU A CA 1
ATOM 1047 C C . LEU A 1 128 ? 16.177 -3.102 -28.700 1.00 89.44 128 LEU A C 1
ATOM 1049 O O . LEU A 1 128 ? 16.135 -3.764 -27.667 1.00 89.44 128 LEU A O 1
ATOM 1053 N N . SER A 1 129 ? 15.445 -3.407 -29.775 1.00 88.44 129 SER A N 1
ATOM 1054 C CA . SER A 1 129 ? 14.537 -4.561 -29.843 1.00 88.44 129 SER A CA 1
ATOM 1055 C C . SER A 1 129 ? 15.251 -5.900 -29.637 1.00 88.44 129 SER A C 1
ATOM 1057 O O . SER A 1 129 ? 14.629 -6.840 -29.157 1.00 88.44 129 SER A O 1
ATOM 1059 N N . GLN A 1 130 ? 16.537 -5.999 -29.989 1.00 89.75 130 GLN A N 1
ATOM 1060 C CA . GLN A 1 130 ? 17.356 -7.191 -29.740 1.00 89.75 130 GLN A CA 1
ATOM 1061 C C . GLN A 1 130 ? 17.871 -7.264 -28.296 1.00 89.75 130 GLN A C 1
ATOM 1063 O O . GLN A 1 130 ? 18.176 -8.353 -27.819 1.00 89.75 130 GLN A O 1
ATOM 1068 N N . GLN A 1 131 ? 17.996 -6.121 -27.613 1.00 88.50 131 GLN A N 1
ATOM 1069 C CA . GLN A 1 131 ? 18.483 -6.046 -26.231 1.00 88.50 131 GLN A CA 1
ATOM 1070 C C . GLN A 1 131 ? 17.374 -6.241 -25.193 1.00 88.50 131 GLN A C 1
ATOM 1072 O O . GLN A 1 131 ? 17.631 -6.751 -24.103 1.00 88.50 131 GLN A O 1
ATOM 1077 N N . ILE A 1 132 ? 16.146 -5.826 -25.508 1.00 88.38 132 ILE A N 1
ATOM 1078 C CA . ILE A 1 132 ? 14.999 -5.993 -24.616 1.00 88.38 132 ILE A CA 1
ATOM 1079 C C . ILE A 1 132 ? 14.378 -7.381 -24.798 1.00 88.38 132 ILE A C 1
ATOM 1081 O O . ILE A 1 132 ? 14.191 -7.861 -25.915 1.00 88.38 132 ILE A O 1
ATOM 1085 N N . ASN A 1 133 ? 14.017 -8.034 -23.692 1.00 74.69 133 ASN A N 1
ATOM 1086 C CA . ASN A 1 133 ? 13.269 -9.290 -23.751 1.00 74.69 133 ASN A CA 1
ATOM 1087 C C . ASN A 1 133 ? 11.924 -9.069 -24.468 1.00 74.69 133 ASN A C 1
ATOM 1089 O O . ASN A 1 133 ? 11.331 -7.995 -24.344 1.00 74.69 133 ASN A O 1
ATOM 1093 N N . SER A 1 134 ? 11.411 -10.097 -25.160 1.00 66.06 134 SER A N 1
ATOM 1094 C CA . SER A 1 134 ? 10.041 -10.107 -25.705 1.00 66.06 134 SER A CA 1
ATOM 1095 C C . SER A 1 134 ? 9.014 -10.104 -24.567 1.00 66.06 134 SER A C 1
ATOM 1097 O O . SER A 1 134 ? 8.466 -11.133 -24.185 1.00 66.06 134 SER A O 1
ATOM 1099 N N . SER A 1 135 ? 8.816 -8.933 -23.974 1.00 65.00 135 SER A N 1
ATOM 1100 C CA . SER A 1 135 ? 7.740 -8.613 -23.045 1.00 65.00 135 SER A CA 1
ATOM 1101 C C . SER A 1 135 ? 6.502 -8.222 -23.850 1.00 65.00 135 SER A C 1
ATOM 1103 O O . SER A 1 135 ? 6.627 -7.537 -24.864 1.00 65.00 135 SER A O 1
ATOM 1105 N N . GLU A 1 136 ? 5.308 -8.596 -23.379 1.00 74.44 136 GLU A N 1
ATOM 1106 C CA . GLU A 1 136 ? 4.037 -8.070 -23.912 1.00 74.44 136 GLU A CA 1
ATOM 1107 C C . GLU A 1 136 ? 3.978 -6.534 -23.837 1.00 74.44 136 GLU A C 1
ATOM 1109 O O . GLU A 1 136 ? 3.321 -5.895 -24.654 1.00 74.44 136 GLU A O 1
ATOM 1114 N N . ASP A 1 137 ? 4.707 -5.937 -22.887 1.00 83.19 137 ASP A N 1
ATOM 1115 C CA . ASP A 1 137 ? 4.830 -4.492 -22.717 1.00 83.19 137 ASP A CA 1
ATOM 1116 C C . ASP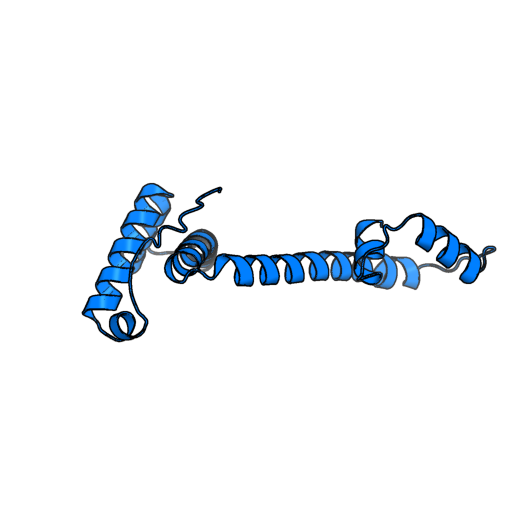 A 1 137 ? 6.248 -4.020 -23.077 1.00 83.19 137 ASP A C 1
ATOM 1118 O O . ASP A 1 137 ? 7.206 -4.194 -22.309 1.00 83.19 137 ASP A O 1
ATOM 1122 N N . ARG A 1 138 ? 6.369 -3.423 -24.270 1.00 86.25 138 ARG A N 1
ATOM 1123 C CA . ARG A 1 138 ? 7.616 -2.855 -24.802 1.00 86.25 138 ARG A CA 1
ATOM 1124 C C . ARG A 1 138 ? 8.056 -1.610 -24.030 1.00 86.25 138 ARG A C 1
ATOM 1126 O O . ARG A 1 138 ? 9.255 -1.440 -23.826 1.00 86.25 138 ARG A O 1
ATOM 1133 N N . GLU A 1 139 ? 7.130 -0.754 -23.586 1.00 85.25 139 GLU A N 1
ATOM 1134 C CA . GLU A 1 139 ? 7.488 0.451 -22.818 1.00 85.25 139 GLU A CA 1
ATOM 1135 C C . GLU A 1 139 ? 8.126 0.066 -21.483 1.00 85.25 139 GLU A C 1
ATOM 1137 O O . GLU A 1 139 ? 9.165 0.616 -21.104 1.00 85.25 139 GLU A O 1
ATOM 1142 N N . LEU A 1 140 ? 7.546 -0.925 -20.802 1.00 85.00 140 LEU A N 1
ATOM 1143 C CA . LEU A 1 140 ? 8.115 -1.469 -19.578 1.00 85.00 140 LEU A CA 1
ATOM 1144 C C . LEU A 1 140 ? 9.503 -2.070 -19.823 1.00 85.00 140 LEU A C 1
ATOM 1146 O O . LEU A 1 140 ? 10.434 -1.753 -19.083 1.00 85.00 140 LEU A O 1
ATOM 1150 N N . ALA A 1 141 ? 9.658 -2.890 -20.865 1.00 86.31 141 ALA A N 1
ATOM 1151 C CA . ALA A 1 141 ? 10.927 -3.548 -21.175 1.00 86.31 141 ALA A CA 1
ATOM 1152 C C . ALA A 1 141 ? 12.054 -2.542 -21.459 1.00 86.31 141 ALA A C 1
ATOM 1154 O O . ALA A 1 141 ? 13.162 -2.691 -20.947 1.00 86.31 141 ALA A O 1
ATOM 1155 N N . VAL A 1 142 ? 11.752 -1.468 -22.196 1.00 88.50 142 VAL A N 1
ATOM 1156 C CA . VAL A 1 142 ? 12.698 -0.365 -22.420 1.00 88.50 142 VAL A CA 1
ATOM 1157 C C . VAL A 1 142 ? 13.037 0.341 -21.106 1.00 88.50 142 VAL A C 1
ATOM 1159 O O . VAL A 1 142 ? 14.206 0.610 -20.843 1.00 88.50 142 VAL A O 1
ATOM 1162 N N . SER A 1 143 ? 12.042 0.606 -20.254 1.00 86.62 143 SER A N 1
ATOM 1163 C CA . SER A 1 143 ? 12.269 1.283 -18.970 1.00 86.62 143 SER A CA 1
ATOM 1164 C C . SER A 1 143 ? 13.085 0.468 -17.961 1.00 86.62 143 SER A C 1
ATOM 1166 O O . SER A 1 143 ? 13.720 1.057 -17.096 1.00 86.62 143 SER A O 1
ATOM 1168 N N . GLN A 1 144 ? 13.058 -0.865 -18.053 1.00 84.44 144 GLN A N 1
ATOM 1169 C CA . GLN A 1 144 ? 13.838 -1.764 -17.196 1.00 84.44 144 GLN A CA 1
ATOM 1170 C C . GLN A 1 144 ? 15.270 -1.974 -17.703 1.00 84.44 144 GLN A C 1
ATOM 1172 O O . GLN A 1 144 ? 16.145 -2.309 -16.910 1.00 84.44 144 GLN A O 1
ATOM 1177 N N . TYR A 1 145 ? 15.500 -1.809 -19.008 1.00 84.19 145 TYR A N 1
ATOM 1178 C CA . TYR A 1 145 ? 16.826 -1.914 -19.617 1.00 84.19 145 TYR A CA 1
ATOM 1179 C C . TYR A 1 145 ? 17.702 -0.675 -19.364 1.00 84.19 145 TYR A C 1
ATOM 1181 O O . TYR A 1 145 ? 18.919 -0.802 -19.237 1.00 84.19 145 TYR A O 1
ATOM 1189 N N . ALA A 1 146 ? 17.089 0.511 -19.327 1.00 74.38 146 ALA A N 1
ATOM 1190 C CA . ALA A 1 146 ? 17.765 1.812 -19.283 1.00 74.38 146 ALA A CA 1
ATOM 1191 C C . ALA A 1 146 ? 18.083 2.325 -17.870 1.00 74.38 146 ALA A C 1
ATOM 1193 O O . ALA A 1 146 ? 19.113 3.029 -17.740 1.00 74.38 146 ALA A O 1
#

Foldseek 3Di:
DDDPPLPALDQQDPVLCVDPNSVVVLVVSLLVQCCVVPVPLSVVVVCVVVVVDDDDPVRVVVSCVVCVVSVVVNVCSNVVVVPVVVVVVVVVVLVVLLVVQCVPPVVPPVVPDDDDDPDDPVVVVVVVVVVFDPDPDPSSSSSVSD

Sequence (146 aa):
MNSSSSEKIADLSFDTLNTVVGLKKFDQEFLSVLAEQDPSLHTNLLSYRQQKTNFTTIELSEFLLALAPHIEAFIVLNFGIENETKASRKRITNEKAIHVFKKQFIQRRSRRYRGEMDISYTELDLWLSQQINSSEDRELAVSQYA

Radius of gyration: 24.0 Å; chains: 1; bounding box: 48×51×64 Å

pLDDT: mean 83.86, std 12.51, range [29.2, 96.75]

Secondary structure (DSSP, 8-state):
--------S----HHHHTSHHHHHHHHHHHHHHHHHH-HHHHHHHHHHHTT-----HHHHHHHHHHHHHHHHHHHHHHHT-HHHHHHHHHHHHHHHHHHHHIIIIIIIIGGG-----SS-HHHHHHHHHHHS---S-HHHHHHHH-